Protein AF-A0A2N6IQC0-F1 (afdb_monomer_lite)

pLDDT: mean 94.16, std 4.6, range [62.81, 98.06]

Sequence (94 aa):
FYISSLPAKAAKLAHVVRAHWGIENSMHWVLDVAFREDDCRIRVGEGAQNFAILRRIALNLLKNEKTTKAGIATKRLKAGWNADYLAKVLGLPT

Structure (mmCIF, N/CA/C/O backbone):
data_AF-A0A2N6IQC0-F1
#
_entry.id   AF-A0A2N6IQC0-F1
#
loop_
_atom_site.group_PDB
_atom_site.id
_atom_site.type_symbol
_atom_site.label_atom_id
_atom_site.label_alt_id
_atom_site.label_comp_id
_atom_site.label_asym_id
_atom_site.label_entity_id
_atom_site.label_seq_id
_atom_site.pdbx_PDB_ins_code
_atom_site.Cartn_x
_atom_site.Cartn_y
_atom_site.Cartn_z
_atom_site.occupancy
_atom_site.B_iso_or_equiv
_atom_site.auth_seq_id
_atom_site.auth_comp_id
_atom_site.auth_asym_id
_atom_site.auth_atom_id
_atom_site.pdbx_PDB_model_num
ATOM 1 N N . PHE A 1 1 ? -25.346 0.391 12.660 1.00 80.69 1 PHE A N 1
ATOM 2 C CA . PHE A 1 1 ? -25.198 -0.319 13.949 1.00 80.69 1 PHE A CA 1
ATOM 3 C C . PHE A 1 1 ? -23.943 -1.184 13.899 1.00 80.69 1 PHE A C 1
ATOM 5 O O . PHE A 1 1 ? -23.639 -1.689 12.827 1.00 80.69 1 PHE A O 1
ATOM 12 N N . TYR A 1 2 ? -23.204 -1.315 15.007 1.00 87.62 2 TYR A N 1
ATOM 13 C CA . TYR A 1 2 ? -21.999 -2.156 15.105 1.00 87.62 2 TYR A CA 1
ATOM 14 C C . TYR A 1 2 ? -22.279 -3.363 16.001 1.00 87.62 2 TYR A C 1
ATOM 16 O O . TYR A 1 2 ? -22.925 -3.212 17.036 1.00 87.62 2 TYR A O 1
ATOM 24 N N . ILE A 1 3 ? -21.769 -4.533 15.618 1.00 91.69 3 ILE A N 1
ATOM 25 C CA . ILE A 1 3 ? -21.852 -5.774 16.396 1.00 91.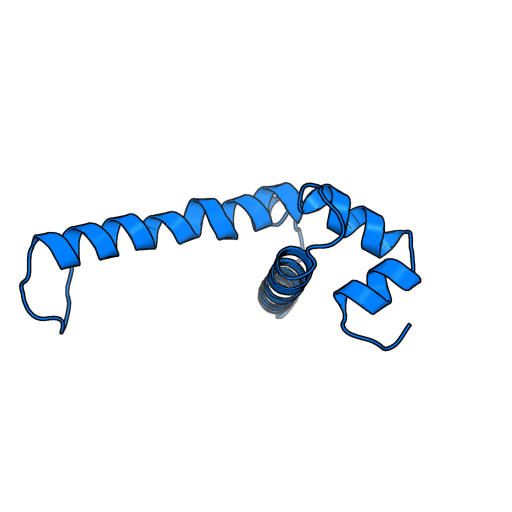69 3 ILE A CA 1
ATOM 26 C C . ILE A 1 3 ? -20.432 -6.137 16.830 1.00 91.69 3 ILE A C 1
ATOM 28 O O . ILE A 1 3 ? -19.502 -6.079 16.026 1.00 91.69 3 ILE A O 1
ATOM 32 N N . SER A 1 4 ? -20.239 -6.470 18.105 1.00 90.50 4 SER A N 1
ATOM 33 C CA . SER A 1 4 ? -18.927 -6.836 18.636 1.00 90.50 4 SER A CA 1
ATOM 34 C C . SER A 1 4 ? -19.055 -7.835 19.777 1.00 90.50 4 SER A C 1
ATOM 36 O O . SER A 1 4 ? -19.958 -7.721 20.599 1.00 90.50 4 SER A O 1
ATOM 38 N N . SER A 1 5 ? -18.111 -8.773 19.849 1.00 94.00 5 SER A N 1
ATOM 39 C CA . SER A 1 5 ? -17.891 -9.638 21.014 1.00 94.00 5 SER A CA 1
ATOM 40 C C . SER A 1 5 ? -17.010 -8.981 22.088 1.00 94.00 5 SER A C 1
ATOM 42 O O . SER A 1 5 ? -16.751 -9.581 23.129 1.00 94.00 5 SER A O 1
ATOM 44 N N . LEU A 1 6 ? -16.521 -7.755 21.854 1.00 91.69 6 LEU A N 1
ATOM 45 C CA . LEU A 1 6 ? -15.732 -7.012 22.834 1.00 91.69 6 LEU A CA 1
ATOM 46 C C . LEU A 1 6 ? -16.615 -6.520 23.994 1.00 91.69 6 LEU A C 1
ATOM 48 O O . LEU A 1 6 ? -17.761 -6.130 23.767 1.00 91.69 6 LEU A O 1
ATOM 52 N N . PRO A 1 7 ? -16.068 -6.416 25.222 1.00 92.56 7 PRO A N 1
ATOM 53 C CA . PRO A 1 7 ? -16.760 -5.756 26.325 1.00 92.56 7 PRO A CA 1
ATOM 54 C C . PRO A 1 7 ? -17.215 -4.344 25.936 1.00 92.56 7 PRO A C 1
ATOM 56 O O . PRO A 1 7 ? -16.458 -3.616 25.284 1.00 92.56 7 PRO A O 1
ATOM 59 N N . ALA A 1 8 ? -18.410 -3.946 26.385 1.00 89.56 8 ALA A N 1
ATOM 60 C CA . ALA A 1 8 ? -19.087 -2.692 26.034 1.00 89.56 8 ALA A CA 1
ATOM 61 C C . ALA A 1 8 ? -18.424 -1.431 26.638 1.00 89.56 8 ALA A C 1
ATOM 63 O O . ALA A 1 8 ? -19.027 -0.660 27.378 1.00 89.56 8 ALA A O 1
ATOM 64 N N . LYS A 1 9 ? -17.147 -1.206 26.319 1.00 95.19 9 LYS A N 1
ATOM 65 C CA . LYS A 1 9 ? -16.367 -0.032 26.720 1.00 95.19 9 LYS A CA 1
ATOM 66 C C . LYS A 1 9 ? -16.456 1.021 25.621 1.00 95.19 9 LYS A C 1
ATOM 68 O O . LYS A 1 9 ? -15.696 0.966 24.653 1.00 95.19 9 LYS A O 1
ATOM 73 N N . ALA A 1 10 ? -17.360 1.987 25.787 1.00 92.19 10 ALA A N 1
ATOM 74 C CA . ALA A 1 10 ? -17.702 2.975 24.760 1.00 92.19 10 ALA A CA 1
ATOM 75 C C . ALA A 1 10 ? -16.474 3.667 24.135 1.00 92.19 10 ALA A C 1
ATOM 77 O O . ALA A 1 10 ? -16.345 3.705 22.913 1.00 92.19 10 ALA A O 1
ATOM 78 N N . ALA A 1 11 ? -15.520 4.127 24.954 1.00 95.19 11 ALA A N 1
ATOM 79 C CA . ALA A 1 11 ? -14.304 4.788 24.467 1.00 95.19 11 ALA A CA 1
ATOM 80 C C . ALA A 1 11 ? -13.439 3.878 23.573 1.00 95.19 11 ALA A C 1
ATOM 82 O O . ALA A 1 11 ? -12.958 4.309 22.523 1.00 95.19 11 ALA A O 1
ATOM 83 N N . LYS A 1 12 ? -13.279 2.603 23.953 1.00 94.44 12 LYS A N 1
ATOM 84 C CA . LYS A 1 12 ? -12.507 1.623 23.175 1.00 94.44 12 LYS A CA 1
ATOM 85 C C . LYS A 1 12 ? -13.205 1.303 21.857 1.00 94.44 12 LYS A C 1
ATOM 87 O O . LYS A 1 12 ? -12.558 1.308 20.815 1.00 94.44 12 LYS A O 1
ATOM 92 N N . LEU A 1 13 ? -14.516 1.062 21.894 1.00 93.94 13 LEU A N 1
ATOM 93 C CA . LEU A 1 13 ? -15.301 0.768 20.694 1.00 93.94 13 LEU A CA 1
ATOM 94 C C . LEU A 1 13 ? -15.263 1.940 19.705 1.00 93.94 13 LEU A C 1
ATOM 96 O O . LEU A 1 13 ? -14.979 1.739 18.528 1.00 93.94 13 LEU A O 1
ATOM 100 N N . ALA A 1 14 ? -15.444 3.170 20.190 1.00 92.62 14 ALA A N 1
ATOM 101 C CA . ALA A 1 14 ? -15.365 4.368 19.360 1.00 92.62 14 ALA A CA 1
ATOM 102 C C . ALA A 1 14 ? -13.975 4.554 18.724 1.00 92.62 14 ALA A C 1
ATOM 104 O O . ALA A 1 14 ? -13.874 4.953 17.564 1.00 92.62 14 ALA A O 1
ATOM 105 N N . HIS A 1 15 ? -12.901 4.250 19.462 1.00 93.81 15 HIS A N 1
ATOM 106 C CA . HIS A 1 15 ? -11.544 4.278 18.919 1.00 93.81 15 HIS A CA 1
ATOM 107 C C . HIS A 1 15 ? -11.350 3.237 17.810 1.00 93.81 15 HIS A C 1
ATOM 109 O O . HIS A 1 15 ? -10.874 3.593 16.738 1.00 93.81 15 HIS A O 1
ATOM 115 N N . VAL A 1 16 ? -11.761 1.984 18.033 1.00 92.62 16 VAL A N 1
ATOM 116 C CA . VAL A 1 16 ? -11.629 0.903 17.040 1.00 92.62 16 VAL A CA 1
ATOM 117 C C . VAL A 1 16 ? -12.400 1.228 15.761 1.00 92.62 16 VAL A C 1
ATOM 119 O O . VAL A 1 16 ? -11.853 1.081 14.673 1.00 92.62 16 VAL A O 1
ATOM 122 N N . VAL A 1 17 ? -13.632 1.730 15.882 1.00 91.25 17 VAL A N 1
ATOM 123 C CA . VAL A 1 17 ? -14.446 2.139 14.727 1.00 91.25 17 VAL A CA 1
ATOM 124 C C . VAL A 1 17 ? -13.738 3.217 13.903 1.00 91.25 17 VAL A C 1
ATOM 126 O O . VAL A 1 17 ? -13.663 3.108 12.683 1.00 91.25 17 VAL A O 1
ATOM 129 N N . ARG A 1 18 ? -13.166 4.240 14.550 1.00 91.75 18 ARG A N 1
ATOM 130 C CA . ARG A 1 18 ? -12.406 5.285 13.842 1.00 91.75 18 ARG A CA 1
ATOM 131 C C . ARG A 1 18 ? -11.101 4.762 13.246 1.00 91.75 18 ARG A C 1
ATOM 133 O O . ARG A 1 18 ? -10.753 5.138 12.134 1.00 91.75 18 ARG A O 1
ATOM 140 N N . ALA A 1 19 ? -10.390 3.893 13.959 1.00 91.94 19 ALA A N 1
ATOM 141 C CA . ALA A 1 19 ? -9.154 3.291 13.468 1.00 91.94 19 ALA A CA 1
ATOM 142 C C . ALA A 1 19 ? -9.403 2.411 12.233 1.00 91.94 19 ALA A C 1
ATOM 144 O O . ALA A 1 19 ? -8.584 2.405 11.318 1.00 91.94 19 ALA A O 1
ATOM 145 N N . HIS A 1 20 ? -10.549 1.725 12.172 1.00 90.31 20 HIS A N 1
ATOM 146 C CA . HIS A 1 20 ? -10.941 0.919 11.017 1.00 90.31 20 HIS A CA 1
ATOM 147 C C . HIS A 1 20 ? -11.051 1.755 9.732 1.00 90.31 20 HIS A C 1
ATOM 149 O O . HIS A 1 20 ? -10.532 1.341 8.699 1.00 90.31 20 HIS A O 1
ATOM 155 N N . TRP A 1 21 ? -11.603 2.971 9.807 1.00 89.56 21 TRP A N 1
ATOM 156 C CA . TRP A 1 21 ? -11.626 3.910 8.674 1.00 89.56 21 TRP A CA 1
ATOM 157 C C . TRP A 1 21 ? -10.231 4.305 8.173 1.00 89.56 21 TRP A C 1
ATOM 159 O O . TRP A 1 21 ? -10.067 4.676 7.014 1.00 89.56 21 TRP A O 1
ATOM 169 N N . GLY A 1 22 ? -9.199 4.175 9.009 1.00 89.88 22 GLY A N 1
ATOM 170 C CA . GLY A 1 22 ? -7.814 4.374 8.591 1.00 89.88 22 GLY A CA 1
ATOM 171 C C . GLY A 1 22 ? -7.355 3.399 7.502 1.00 89.88 22 GLY A C 1
ATOM 172 O O . GLY A 1 22 ? -6.397 3.707 6.793 1.00 89.88 22 GLY A O 1
ATOM 173 N N . ILE A 1 23 ? -8.020 2.250 7.324 1.00 89.62 23 ILE A N 1
ATOM 174 C CA . ILE A 1 23 ? -7.715 1.301 6.241 1.00 89.62 23 ILE A CA 1
ATOM 175 C C . ILE A 1 23 ? -7.972 1.946 4.876 1.00 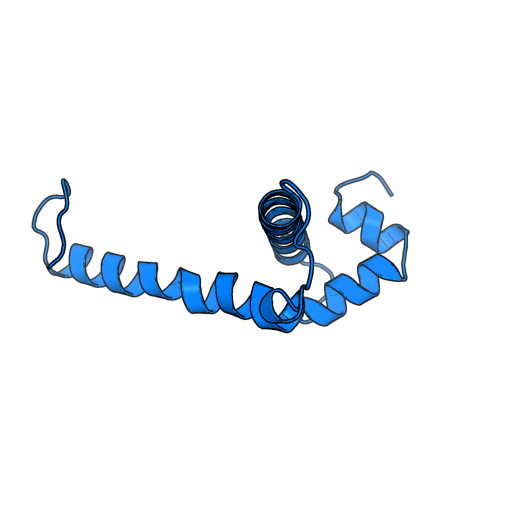89.62 23 ILE A C 1
ATOM 177 O O . ILE A 1 23 ? -7.138 1.812 3.981 1.00 89.62 23 ILE A O 1
ATOM 181 N N . GLU A 1 24 ? -9.056 2.709 4.745 1.00 90.19 24 GLU A N 1
ATOM 182 C CA . GLU A 1 24 ? -9.416 3.384 3.497 1.00 90.19 24 GLU A CA 1
ATOM 183 C C . GLU A 1 24 ? -8.326 4.368 3.064 1.00 90.19 24 GLU A C 1
ATOM 185 O O . GLU A 1 24 ? -7.752 4.264 1.982 1.00 90.19 24 GLU A O 1
ATOM 190 N N . ASN A 1 25 ? -7.929 5.248 3.981 1.00 87.19 25 ASN A N 1
ATOM 191 C CA . ASN A 1 25 ? -6.926 6.270 3.695 1.00 87.19 25 ASN A CA 1
ATOM 192 C C . ASN A 1 25 ? -5.511 5.696 3.535 1.00 87.19 25 ASN A C 1
ATOM 194 O O . ASN A 1 25 ? -4.708 6.208 2.758 1.00 87.19 25 ASN A O 1
ATOM 198 N N . SER A 1 26 ? -5.154 4.664 4.306 1.00 87.75 26 SER A N 1
ATOM 199 C CA . SER A 1 26 ? -3.772 4.168 4.353 1.00 87.75 26 SER A CA 1
ATOM 200 C C . SER A 1 26 ? -3.478 3.047 3.358 1.00 87.75 26 SER A C 1
ATOM 202 O O . SER A 1 26 ? -2.309 2.848 3.008 1.00 87.75 26 SER A O 1
ATOM 204 N N . MET A 1 27 ? -4.489 2.287 2.936 1.00 93.88 27 MET A N 1
ATOM 205 C CA . MET A 1 27 ? -4.341 1.152 2.029 1.00 93.88 27 MET A CA 1
ATOM 206 C C . MET A 1 27 ? -5.103 1.381 0.727 1.00 93.88 27 MET A C 1
ATOM 208 O O . MET A 1 27 ? -4.434 1.426 -0.299 1.00 93.88 27 MET A O 1
ATOM 212 N N . HIS A 1 28 ? -6.431 1.543 0.759 1.00 92.69 28 HIS A N 1
ATOM 213 C CA . HIS A 1 28 ? -7.248 1.630 -0.462 1.00 92.69 28 HIS A CA 1
ATOM 214 C C . HIS A 1 28 ? -6.836 2.814 -1.334 1.00 92.69 28 HIS A C 1
ATOM 216 O O . HIS A 1 28 ? -6.317 2.599 -2.423 1.00 92.69 28 HIS A O 1
ATOM 222 N N . TRP A 1 29 ? -6.828 4.026 -0.779 1.00 94.75 29 TRP A N 1
ATOM 223 C CA . TRP A 1 29 ? -6.411 5.219 -1.522 1.00 94.75 29 TRP A CA 1
ATOM 224 C C . TRP A 1 29 ? -5.008 5.095 -2.144 1.00 94.75 29 TRP A C 1
ATOM 226 O O . TRP A 1 29 ? -4.743 5.569 -3.249 1.00 94.75 29 TRP A O 1
ATOM 236 N N . VAL A 1 30 ? -4.073 4.435 -1.449 1.00 95.81 30 VAL A N 1
ATOM 237 C CA . VAL A 1 30 ? -2.713 4.232 -1.972 1.00 95.81 30 VAL A CA 1
ATOM 238 C C . VAL A 1 30 ? -2.706 3.230 -3.130 1.00 95.81 30 VAL A C 1
ATOM 240 O O . VAL A 1 30 ? -1.926 3.400 -4.068 1.00 95.81 30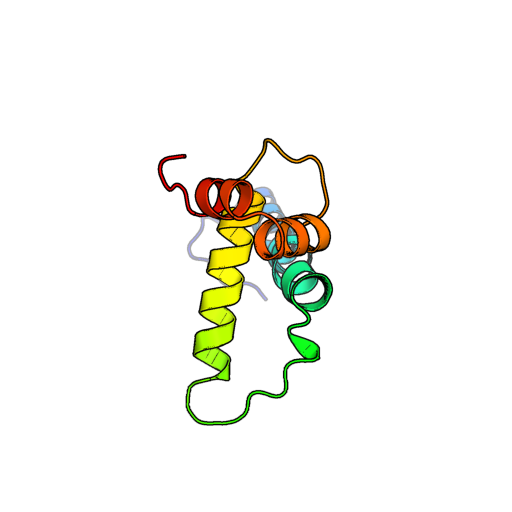 VAL A 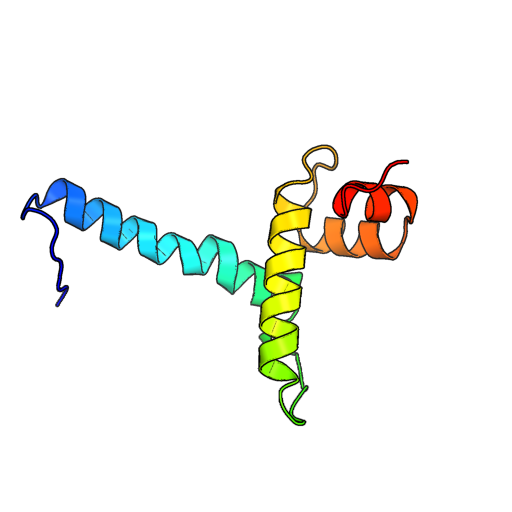O 1
ATOM 243 N N . LEU A 1 31 ? -3.535 2.189 -3.080 1.00 96.62 31 LEU A N 1
ATOM 244 C CA . LEU A 1 31 ? -3.695 1.244 -4.185 1.00 96.62 31 LEU A CA 1
ATOM 245 C C . LEU A 1 31 ? -4.338 1.938 -5.393 1.00 96.62 31 LEU A C 1
ATOM 247 O O . LEU A 1 31 ? -3.795 1.860 -6.499 1.00 96.62 31 LEU A O 1
ATOM 251 N N . ASP A 1 32 ? -5.389 2.717 -5.166 1.00 95.31 32 ASP A N 1
ATOM 252 C CA . ASP A 1 32 ? -6.103 3.445 -6.214 1.00 95.31 32 ASP A CA 1
ATOM 253 C C . ASP A 1 32 ? -5.169 4.426 -6.924 1.00 95.31 32 ASP A C 1
ATOM 255 O O . ASP A 1 32 ? -5.009 4.375 -8.141 1.00 95.31 32 ASP A O 1
ATOM 259 N N . VAL A 1 33 ? -4.434 5.250 -6.169 1.00 95.00 33 VAL A N 1
ATOM 260 C CA . VAL A 1 33 ? -3.620 6.333 -6.739 1.00 95.00 33 VAL A CA 1
ATOM 261 C C . VAL A 1 33 ? -2.206 5.886 -7.128 1.00 95.00 33 VAL A C 1
ATOM 263 O O . VAL A 1 33 ? -1.742 6.158 -8.236 1.00 95.00 33 VAL A O 1
ATOM 266 N N . ALA A 1 34 ? -1.472 5.201 -6.244 1.00 95.62 34 ALA A N 1
ATOM 267 C CA . ALA A 1 34 ? -0.063 4.866 -6.496 1.00 95.62 34 ALA A CA 1
ATOM 268 C C . ALA A 1 34 ? 0.114 3.603 -7.357 1.00 95.62 34 ALA A C 1
ATOM 270 O O . ALA A 1 34 ? 1.129 3.472 -8.062 1.00 95.62 34 ALA A O 1
ATOM 271 N N . PHE A 1 35 ? -0.854 2.681 -7.304 1.00 96.00 35 PHE A N 1
ATOM 272 C CA . PHE A 1 35 ? -0.890 1.468 -8.125 1.00 96.00 35 PHE A CA 1
ATOM 273 C C . PHE A 1 35 ? -1.885 1.541 -9.286 1.00 96.00 35 PHE A C 1
ATOM 275 O O . PHE A 1 35 ? -1.842 0.644 -10.132 1.00 96.00 35 PHE A O 1
ATOM 282 N N . ARG A 1 36 ? -2.689 2.613 -9.381 1.00 94.88 36 ARG A N 1
ATOM 283 C CA . ARG A 1 36 ? -3.669 2.818 -10.459 1.00 94.88 36 ARG A CA 1
ATOM 284 C C . ARG A 1 36 ? -4.640 1.645 -10.547 1.00 94.88 36 ARG A C 1
ATOM 286 O O . ARG A 1 36 ? -4.866 1.086 -11.620 1.00 94.88 36 ARG A O 1
ATOM 293 N N . GLU A 1 37 ? -5.119 1.208 -9.385 1.00 94.50 37 GLU A N 1
ATOM 294 C CA . GLU A 1 37 ? -6.006 0.053 -9.279 1.00 94.50 37 GLU A CA 1
ATOM 295 C C . GLU A 1 37 ? -7.317 0.281 -10.040 1.00 94.50 37 GLU A C 1
ATOM 297 O O . GLU A 1 37 ? -7.676 -0.580 -10.845 1.00 94.50 37 GLU A O 1
ATOM 302 N N . ASP A 1 38 ? -7.929 1.460 -9.901 1.00 93.06 38 ASP A N 1
ATOM 303 C CA . ASP A 1 38 ? -9.162 1.840 -10.609 1.00 93.06 38 ASP A CA 1
ATOM 304 C C . ASP A 1 38 ? -9.010 1.869 -12.138 1.00 93.06 38 ASP A C 1
ATOM 306 O O . ASP A 1 38 ? -9.930 1.517 -12.878 1.00 93.06 38 ASP A O 1
ATOM 310 N N . ASP A 1 39 ? -7.822 2.222 -12.637 1.00 94.94 39 ASP A N 1
ATOM 311 C CA . ASP A 1 39 ? -7.535 2.263 -14.076 1.00 94.94 39 ASP A CA 1
ATOM 312 C C . ASP A 1 39 ? -7.353 0.857 -14.688 1.00 94.94 39 ASP A C 1
ATOM 314 O O . ASP A 1 39 ? -7.253 0.699 -15.912 1.00 94.94 39 ASP A O 1
ATOM 318 N N . CYS A 1 40 ? -7.244 -0.183 -13.856 1.00 93.88 40 CYS A N 1
ATOM 319 C CA . CYS A 1 40 ? -6.901 -1.530 -14.285 1.00 93.88 40 CYS A CA 1
ATOM 320 C C . CYS A 1 40 ? -8.048 -2.202 -15.055 1.00 93.88 40 CYS A C 1
ATOM 322 O O . CYS A 1 40 ? -9.122 -2.474 -14.521 1.00 93.88 40 CYS A O 1
ATOM 324 N N . ARG A 1 41 ? -7.795 -2.573 -16.316 1.00 95.31 41 ARG A N 1
ATOM 325 C CA . ARG A 1 41 ? -8.796 -3.206 -17.199 1.00 95.31 41 ARG A CA 1
ATOM 326 C C . ARG A 1 41 ? -8.690 -4.729 -17.289 1.00 95.31 41 ARG A C 1
ATOM 328 O O . ARG A 1 41 ? -9.194 -5.320 -18.238 1.00 95.31 41 ARG A O 1
ATOM 335 N N . ILE A 1 42 ? -8.031 -5.381 -16.334 1.00 94.25 42 ILE A N 1
ATOM 336 C CA . ILE A 1 42 ? -7.947 -6.847 -16.303 1.00 94.25 42 ILE A CA 1
ATOM 337 C C . ILE A 1 42 ? -9.339 -7.413 -15.996 1.00 94.25 42 ILE A C 1
ATOM 339 O O . ILE A 1 42 ? -9.909 -7.106 -14.952 1.00 94.25 42 ILE A O 1
ATOM 343 N N . ARG A 1 43 ? -9.891 -8.218 -16.914 1.00 92.75 43 ARG A N 1
ATOM 344 C CA . ARG A 1 43 ? -11.249 -8.800 -16.820 1.00 92.75 43 ARG A CA 1
ATOM 345 C C . ARG A 1 43 ? -11.314 -10.301 -17.127 1.00 92.75 43 ARG A C 1
ATOM 347 O O . ARG A 1 43 ? -12.403 -10.855 -17.201 1.00 92.75 43 ARG A O 1
ATOM 354 N N . VAL A 1 44 ? -10.169 -10.949 -17.342 1.00 96.12 44 VAL A N 1
ATOM 355 C CA . VAL A 1 44 ? -10.097 -12.363 -17.741 1.00 96.12 44 VAL A CA 1
ATOM 356 C C . VAL A 1 44 ? -9.735 -13.232 -16.541 1.00 96.12 44 VAL A C 1
ATOM 358 O O . VAL A 1 44 ? -8.739 -12.961 -15.866 1.00 96.12 44 VAL A O 1
ATOM 361 N N . GLY A 1 45 ? -10.528 -14.286 -16.318 1.00 95.31 45 GLY A N 1
ATOM 362 C CA . GLY A 1 45 ? -10.330 -15.265 -15.245 1.00 95.31 45 GLY A CA 1
ATOM 363 C C . GLY A 1 45 ? -10.147 -14.612 -13.872 1.00 95.31 45 GLY A C 1
ATOM 364 O O . GLY A 1 45 ? -10.746 -13.580 -13.576 1.00 95.31 45 GLY A O 1
ATOM 365 N N . GLU A 1 46 ? -9.229 -15.161 -13.077 1.00 96.00 46 GLU A N 1
ATOM 366 C CA . GLU A 1 46 ? -8.896 -14.674 -11.727 1.00 96.00 46 GLU A CA 1
ATOM 367 C C . GLU A 1 46 ? -7.953 -13.455 -11.718 1.00 96.00 46 GLU A C 1
ATOM 369 O O . GLU A 1 46 ? -7.362 -13.103 -10.695 1.00 96.00 46 GLU A O 1
ATOM 374 N N . GLY A 1 47 ? -7.765 -12.793 -12.866 1.00 95.19 47 GLY A N 1
ATOM 375 C CA . GLY A 1 47 ? -6.778 -11.727 -13.022 1.00 95.19 47 GLY A CA 1
ATOM 376 C C . GLY A 1 47 ? -6.982 -10.558 -12.055 1.00 95.19 47 GLY A C 1
ATOM 377 O O . GLY A 1 47 ? -6.003 -10.046 -11.514 1.00 95.19 47 GLY A O 1
ATOM 378 N N . ALA A 1 48 ? -8.235 -10.172 -11.788 1.00 93.12 48 ALA A N 1
ATOM 379 C CA . ALA A 1 48 ? -8.556 -9.099 -10.847 1.00 93.12 48 ALA A CA 1
ATOM 380 C C . ALA A 1 48 ? -8.131 -9.448 -9.408 1.00 93.12 48 ALA A C 1
ATOM 382 O O . ALA A 1 48 ? -7.431 -8.664 -8.764 1.00 93.12 48 ALA A O 1
ATOM 383 N N . GLN A 1 49 ? -8.483 -10.645 -8.926 1.00 94.62 49 GLN A N 1
ATOM 384 C CA . GLN A 1 49 ? -8.125 -11.105 -7.581 1.00 94.62 49 GLN A CA 1
ATOM 385 C C . GLN A 1 49 ? -6.610 -11.286 -7.428 1.00 94.62 49 GLN A C 1
ATOM 387 O O . GLN A 1 49 ? -6.024 -10.826 -6.444 1.00 94.62 49 GLN A O 1
ATOM 392 N N . ASN A 1 50 ? -5.960 -11.899 -8.419 1.00 96.25 50 ASN A N 1
ATOM 393 C CA . ASN A 1 50 ? -4.515 -12.114 -8.407 1.00 96.25 50 ASN A CA 1
ATOM 394 C C . ASN A 1 50 ? -3.754 -10.784 -8.338 1.00 96.25 50 ASN A C 1
ATOM 396 O O . ASN A 1 50 ? -2.847 -10.629 -7.519 1.00 96.25 50 ASN A O 1
ATOM 400 N N . PHE A 1 51 ? -4.153 -9.789 -9.138 1.00 95.69 51 PHE A N 1
ATOM 401 C CA . PHE A 1 51 ? -3.526 -8.468 -9.090 1.00 95.69 51 PHE A CA 1
ATOM 402 C C . PHE A 1 51 ? -3.775 -7.738 -7.770 1.00 95.69 51 PHE A C 1
ATOM 404 O O . PHE A 1 51 ? -2.842 -7.128 -7.249 1.00 95.69 51 PHE A O 1
ATOM 411 N N . ALA A 1 52 ? -4.978 -7.827 -7.197 1.00 94.12 52 ALA A N 1
ATOM 412 C CA . ALA A 1 52 ? -5.271 -7.216 -5.900 1.00 94.12 52 ALA A CA 1
ATOM 413 C C . ALA A 1 52 ? -4.338 -7.753 -4.795 1.00 94.12 52 ALA A C 1
ATOM 415 O O . ALA A 1 52 ? -3.795 -6.987 -3.991 1.00 94.12 52 ALA A O 1
ATOM 416 N N . ILE A 1 53 ? -4.080 -9.067 -4.785 1.00 96.38 53 ILE A N 1
ATOM 417 C CA . ILE A 1 53 ? -3.140 -9.699 -3.846 1.00 96.38 53 ILE A CA 1
ATOM 418 C C . ILE A 1 53 ? -1.708 -9.212 -4.105 1.00 96.38 53 ILE A C 1
ATOM 420 O O . ILE A 1 53 ? -1.039 -8.750 -3.176 1.00 96.38 53 ILE A O 1
ATOM 424 N N . LEU A 1 54 ? -1.246 -9.259 -5.358 1.00 96.75 54 LEU A N 1
ATOM 425 C CA . LEU A 1 54 ? 0.113 -8.844 -5.725 1.00 96.75 54 LEU A CA 1
ATOM 426 C C . LEU A 1 54 ? 0.388 -7.376 -5.373 1.00 96.75 54 LEU A C 1
ATOM 428 O O . LEU A 1 54 ? 1.442 -7.062 -4.817 1.00 96.75 54 LEU A O 1
ATOM 432 N N . ARG A 1 55 ? -0.565 -6.473 -5.630 1.00 96.94 55 ARG A N 1
ATOM 433 C CA . ARG A 1 55 ? -0.437 -5.051 -5.277 1.00 96.94 55 ARG A CA 1
ATOM 434 C C . ARG A 1 55 ? -0.345 -4.842 -3.772 1.00 96.94 55 ARG A C 1
ATOM 436 O O . ARG A 1 55 ? 0.490 -4.059 -3.329 1.00 96.94 55 ARG A O 1
ATOM 443 N N . ARG A 1 56 ? -1.143 -5.561 -2.975 1.00 96.94 56 ARG A N 1
ATOM 444 C CA . ARG A 1 56 ? -1.060 -5.506 -1.505 1.00 96.94 56 ARG A CA 1
ATOM 445 C C . ARG A 1 56 ? 0.291 -5.997 -0.986 1.00 96.94 56 ARG A C 1
ATOM 447 O O . ARG A 1 56 ? 0.861 -5.353 -0.105 1.00 96.94 56 ARG A O 1
ATOM 454 N N . ILE A 1 57 ? 0.831 -7.082 -1.548 1.00 97.75 57 ILE A N 1
ATOM 455 C CA . ILE A 1 57 ? 2.179 -7.570 -1.213 1.00 97.75 57 ILE A CA 1
ATOM 456 C C . ILE A 1 57 ? 3.219 -6.491 -1.540 1.00 97.75 57 ILE A C 1
ATOM 458 O O . ILE A 1 57 ? 3.979 -6.083 -0.662 1.00 97.75 57 ILE A O 1
ATOM 462 N N . ALA A 1 58 ? 3.202 -5.962 -2.766 1.00 97.81 58 ALA A N 1
ATOM 463 C CA . ALA A 1 58 ? 4.130 -4.920 -3.198 1.00 97.81 58 ALA A CA 1
ATOM 464 C C . ALA A 1 58 ? 4.029 -3.648 -2.337 1.00 97.81 58 ALA A C 1
ATOM 466 O O . ALA A 1 58 ? 5.047 -3.085 -1.940 1.00 97.81 58 ALA A O 1
ATOM 467 N N . LEU A 1 59 ? 2.814 -3.208 -1.997 1.00 97.69 59 LEU A N 1
ATOM 468 C CA . LEU A 1 59 ? 2.583 -2.063 -1.118 1.00 97.69 59 LEU A CA 1
ATOM 469 C C . LEU A 1 59 ? 3.224 -2.271 0.258 1.00 97.69 59 LEU A C 1
ATOM 471 O O . LEU A 1 59 ? 3.882 -1.362 0.766 1.00 97.69 59 LEU A O 1
ATOM 475 N N . ASN A 1 60 ? 3.051 -3.452 0.855 1.00 96.81 60 ASN A N 1
ATOM 476 C CA . ASN A 1 60 ? 3.633 -3.769 2.157 1.00 96.81 60 ASN A CA 1
ATOM 477 C C . ASN A 1 60 ? 5.167 -3.777 2.109 1.00 96.81 60 ASN A C 1
ATOM 479 O O . ASN A 1 60 ? 5.801 -3.185 2.983 1.00 96.81 60 ASN A O 1
ATOM 483 N N . LEU A 1 61 ? 5.766 -4.351 1.061 1.00 97.88 61 LEU A N 1
ATOM 484 C CA . LEU A 1 61 ? 7.220 -4.329 0.862 1.00 97.88 61 LEU A CA 1
ATOM 485 C C . LEU A 1 61 ? 7.752 -2.893 0.721 1.00 97.88 61 LEU A C 1
ATOM 487 O O . LEU A 1 61 ? 8.668 -2.489 1.438 1.00 97.88 61 LEU A O 1
ATOM 491 N N . LEU A 1 62 ? 7.122 -2.068 -0.121 1.00 97.75 62 LEU A N 1
ATOM 492 C CA . LEU A 1 62 ? 7.516 -0.667 -0.327 1.00 97.75 62 LEU A CA 1
ATOM 493 C C . LEU A 1 62 ? 7.319 0.202 0.925 1.00 97.75 62 LEU A C 1
ATOM 495 O O . LEU A 1 62 ? 8.079 1.150 1.154 1.00 97.75 62 LEU A O 1
ATOM 499 N N . LYS A 1 63 ? 6.305 -0.101 1.746 1.00 95.88 63 LYS A N 1
ATOM 500 C CA . LYS A 1 63 ? 6.108 0.539 3.054 1.00 95.88 63 LYS A CA 1
ATOM 501 C C . LYS A 1 63 ? 7.193 0.136 4.047 1.00 95.88 63 LYS A C 1
ATOM 503 O O . LYS A 1 63 ? 7.590 0.987 4.845 1.00 95.88 63 LYS A O 1
ATOM 508 N N . ASN A 1 64 ? 7.661 -1.110 4.015 1.00 96.12 64 ASN A N 1
ATOM 509 C CA . ASN A 1 64 ? 8.694 -1.616 4.919 1.00 96.12 64 ASN A CA 1
ATOM 510 C C . ASN A 1 64 ? 10.107 -1.162 4.535 1.00 96.12 64 ASN A C 1
ATOM 512 O O . ASN A 1 64 ? 10.944 -1.000 5.417 1.00 96.12 64 ASN A O 1
ATOM 516 N N . GLU A 1 65 ? 10.364 -0.852 3.266 1.00 95.81 65 GLU A N 1
ATOM 517 C CA . GLU A 1 65 ? 11.624 -0.243 2.831 1.00 95.81 65 GLU A CA 1
ATOM 518 C C . GLU A 1 65 ? 11.728 1.205 3.357 1.00 95.81 65 GLU A C 1
ATOM 520 O O . GLU A 1 65 ? 10.989 2.091 2.920 1.00 95.81 65 GLU A O 1
ATOM 525 N N . LYS A 1 66 ? 12.621 1.473 4.319 1.00 94.94 66 LYS A N 1
ATOM 526 C CA . LYS A 1 66 ? 12.724 2.789 4.992 1.00 94.94 66 LYS A CA 1
ATOM 527 C C . LYS A 1 66 ? 13.870 3.678 4.513 1.00 94.94 66 LYS A C 1
ATOM 529 O O . LYS A 1 66 ? 13.912 4.847 4.885 1.00 94.94 66 LYS A O 1
ATOM 534 N N . THR A 1 67 ? 14.795 3.162 3.712 1.00 94.94 67 THR A N 1
ATOM 535 C CA . THR A 1 67 ? 16.013 3.898 3.340 1.00 94.94 67 THR A CA 1
ATOM 536 C C . THR A 1 67 ? 15.761 4.966 2.286 1.00 94.94 67 THR A C 1
ATOM 538 O O . THR A 1 67 ? 16.404 6.011 2.318 1.00 94.94 67 THR A O 1
ATOM 541 N N . THR A 1 68 ? 14.787 4.769 1.391 1.00 95.06 68 THR A N 1
ATOM 542 C CA . THR A 1 68 ? 14.378 5.821 0.452 1.00 95.06 68 THR A CA 1
ATOM 543 C C . THR A 1 68 ? 13.258 6.670 1.055 1.00 95.06 68 THR A C 1
ATOM 545 O O . THR A 1 68 ? 12.164 6.177 1.335 1.00 95.06 68 THR A O 1
ATOM 548 N N . LYS A 1 69 ? 13.500 7.974 1.215 1.00 94.81 69 LYS A N 1
ATOM 549 C CA . LYS A 1 69 ? 12.485 8.950 1.644 1.00 94.81 69 LYS A CA 1
ATOM 550 C C . LYS A 1 69 ? 11.705 9.471 0.434 1.00 94.81 69 LYS A C 1
ATOM 552 O O . LYS A 1 69 ? 12.021 10.522 -0.107 1.00 94.81 69 LYS A O 1
ATOM 557 N N . ALA A 1 70 ? 10.710 8.709 -0.011 1.00 95.81 70 ALA A N 1
ATOM 558 C CA . ALA A 1 70 ? 9.832 9.087 -1.118 1.00 95.81 70 ALA A CA 1
ATOM 559 C C . ALA A 1 70 ? 8.434 8.467 -0.967 1.00 95.81 70 ALA A C 1
ATOM 561 O O . ALA A 1 70 ? 8.250 7.512 -0.205 1.00 95.81 70 ALA A O 1
ATOM 562 N N . GLY A 1 71 ? 7.461 8.992 -1.716 1.00 96.12 71 GLY A N 1
ATOM 563 C CA . GLY A 1 71 ? 6.116 8.419 -1.802 1.00 96.12 71 GLY A CA 1
ATOM 564 C C . GLY A 1 71 ? 6.105 7.034 -2.460 1.00 96.12 71 GLY A C 1
ATOM 565 O O . GLY A 1 71 ? 7.033 6.664 -3.182 1.00 96.12 71 GLY A O 1
ATOM 566 N N . ILE A 1 72 ? 5.034 6.264 -2.234 1.00 97.50 72 ILE A N 1
ATOM 567 C CA . ILE A 1 72 ? 4.914 4.879 -2.729 1.00 97.50 72 ILE A CA 1
ATOM 568 C C . ILE A 1 72 ? 5.021 4.801 -4.256 1.00 97.50 72 ILE A C 1
ATOM 570 O O . ILE A 1 72 ? 5.725 3.932 -4.762 1.00 97.50 72 ILE A O 1
ATOM 574 N N . ALA A 1 73 ? 4.402 5.734 -4.987 1.00 97.00 73 ALA A N 1
ATOM 575 C CA . ALA A 1 73 ? 4.491 5.782 -6.447 1.00 97.00 73 ALA A CA 1
ATOM 576 C C . ALA A 1 73 ? 5.949 5.928 -6.924 1.00 97.00 73 ALA A C 1
ATOM 578 O O . ALA A 1 73 ? 6.408 5.167 -7.773 1.00 97.00 73 ALA A O 1
ATOM 579 N N . THR A 1 74 ? 6.708 6.844 -6.319 1.00 97.75 74 THR A N 1
ATOM 580 C CA . THR A 1 74 ? 8.126 7.061 -6.636 1.00 97.75 74 THR A CA 1
ATOM 581 C C . THR A 1 74 ? 8.986 5.858 -6.265 1.00 97.75 74 THR A C 1
ATOM 583 O O . THR A 1 74 ? 9.833 5.454 -7.057 1.00 97.75 74 THR A O 1
ATOM 586 N N . LYS A 1 75 ? 8.764 5.242 -5.096 1.00 98.06 75 LYS A N 1
ATOM 587 C CA . LYS A 1 75 ? 9.481 4.015 -4.712 1.00 98.06 75 LYS A CA 1
ATOM 588 C C . LYS A 1 75 ? 9.204 2.870 -5.683 1.00 98.06 75 LYS A C 1
ATOM 590 O O . LYS A 1 75 ? 10.132 2.163 -6.060 1.00 98.06 75 LYS A O 1
ATOM 595 N N . ARG A 1 76 ? 7.953 2.717 -6.130 1.00 97.50 76 ARG A N 1
ATOM 596 C CA . ARG A 1 76 ? 7.563 1.714 -7.131 1.00 97.50 76 ARG A CA 1
ATOM 597 C C . ARG A 1 76 ? 8.293 1.931 -8.457 1.00 97.50 76 ARG A C 1
ATOM 599 O O . ARG A 1 76 ? 8.815 0.973 -9.012 1.00 97.50 76 ARG A O 1
ATOM 606 N N . LEU A 1 77 ? 8.370 3.174 -8.939 1.00 97.44 77 LEU A N 1
ATOM 607 C CA . LEU A 1 77 ? 9.129 3.509 -10.151 1.00 97.44 77 LEU A CA 1
ATOM 608 C C . LEU A 1 77 ? 10.628 3.242 -9.973 1.00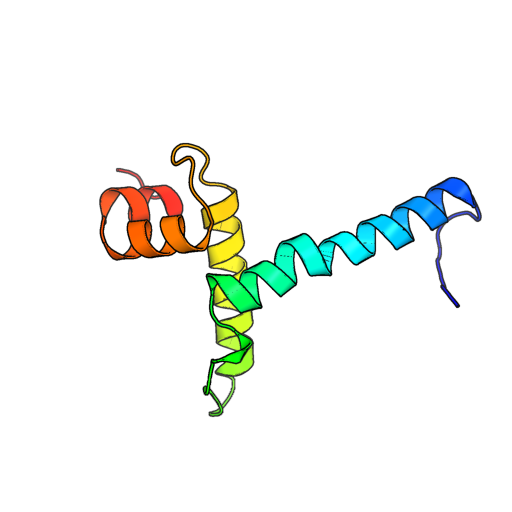 97.44 77 LEU A C 1
ATOM 610 O O . LEU A 1 77 ? 11.235 2.598 -10.820 1.00 97.44 77 LEU A O 1
ATOM 614 N N . LYS A 1 78 ? 11.208 3.642 -8.835 1.00 98.00 78 LYS A N 1
ATOM 615 C CA . LYS A 1 78 ? 12.613 3.366 -8.513 1.00 98.00 78 LYS A CA 1
ATOM 616 C C . LYS A 1 78 ? 12.916 1.865 -8.513 1.00 98.00 78 LYS A C 1
ATOM 618 O O . LYS A 1 78 ? 13.935 1.467 -9.061 1.00 98.00 78 LYS A O 1
ATOM 623 N N . ALA A 1 79 ? 12.035 1.040 -7.947 1.00 97.50 79 ALA A N 1
ATOM 624 C CA . ALA A 1 79 ? 12.169 -0.417 -7.985 1.00 97.50 79 ALA A CA 1
ATOM 625 C C . ALA A 1 79 ? 12.036 -0.981 -9.411 1.00 97.50 79 ALA A C 1
ATOM 627 O O . ALA A 1 79 ? 12.646 -1.991 -9.728 1.00 97.50 79 ALA A O 1
ATOM 628 N N . GLY A 1 80 ? 11.293 -0.316 -10.298 1.00 97.00 80 GLY A N 1
ATOM 629 C CA . GLY A 1 80 ? 11.243 -0.677 -11.717 1.00 97.00 80 GLY A CA 1
ATOM 630 C C . GLY A 1 80 ? 12.491 -0.286 -12.518 1.00 97.00 80 GLY A C 1
ATOM 631 O O . GLY A 1 80 ? 12.724 -0.861 -13.576 1.00 97.00 80 GLY A O 1
ATOM 632 N N . TRP A 1 81 ? 13.285 0.680 -12.045 1.00 97.81 81 TRP A N 1
ATOM 633 C CA . TRP A 1 81 ? 14.432 1.235 -12.782 1.00 97.81 81 TRP A CA 1
ATOM 634 C C . TRP A 1 81 ? 15.801 0.883 -12.194 1.00 97.81 81 TRP A C 1
ATOM 636 O O . TRP A 1 81 ? 16.815 1.086 -12.853 1.00 97.81 81 TRP A O 1
ATOM 646 N N . ASN A 1 82 ? 15.855 0.393 -10.957 1.00 97.56 82 ASN A N 1
ATOM 647 C CA . ASN A 1 82 ? 17.097 0.071 -10.266 1.00 97.56 82 ASN A CA 1
ATOM 648 C C . ASN A 1 82 ? 16.995 -1.329 -9.646 1.00 97.56 82 ASN A C 1
ATOM 650 O O . ASN A 1 82 ? 16.237 -1.539 -8.696 1.00 97.56 82 ASN A O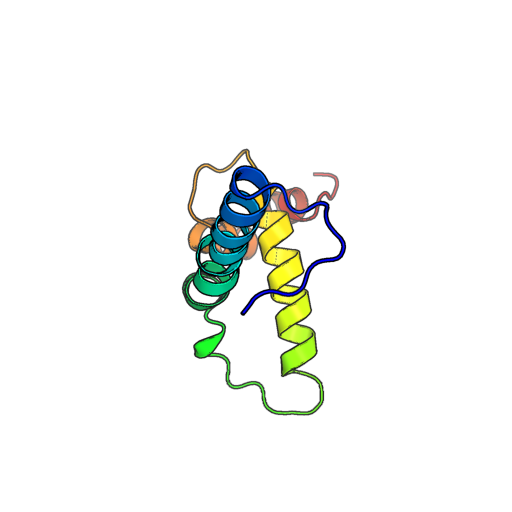 1
ATOM 654 N N . ALA A 1 83 ? 17.772 -2.267 -10.193 1.00 97.19 83 ALA A N 1
ATOM 655 C CA . ALA A 1 83 ? 17.764 -3.670 -9.790 1.00 97.19 83 ALA A CA 1
ATOM 656 C C . ALA A 1 83 ? 18.235 -3.875 -8.341 1.00 97.19 83 ALA A C 1
ATOM 658 O O . ALA A 1 83 ? 17.619 -4.652 -7.617 1.00 97.19 83 ALA A O 1
ATOM 659 N N . ASP A 1 84 ? 19.240 -3.128 -7.879 1.00 97.12 84 ASP A N 1
ATOM 660 C CA . ASP A 1 84 ? 19.738 -3.226 -6.498 1.00 97.12 84 ASP A CA 1
ATOM 661 C C . ASP A 1 84 ? 18.677 -2.756 -5.496 1.00 97.12 84 ASP A C 1
ATOM 663 O O . ASP A 1 84 ? 18.449 -3.359 -4.447 1.00 97.12 84 ASP A O 1
ATOM 667 N N . TYR A 1 85 ? 17.964 -1.679 -5.835 1.00 97.38 85 TYR A N 1
ATOM 668 C CA . TYR A 1 85 ? 16.856 -1.189 -5.028 1.00 97.38 85 TYR A CA 1
ATOM 669 C C . TYR A 1 85 ? 15.676 -2.162 -5.043 1.00 97.38 85 TYR A C 1
ATOM 671 O O . TYR A 1 85 ? 15.050 -2.366 -4.004 1.00 97.38 85 TYR A O 1
ATOM 679 N N . LEU A 1 86 ? 15.381 -2.786 -6.186 1.00 97.69 86 LEU A N 1
ATOM 680 C CA . LEU A 1 86 ? 14.377 -3.844 -6.272 1.00 97.69 86 LEU A CA 1
ATOM 681 C C . LEU A 1 86 ? 14.746 -5.032 -5.381 1.00 97.69 86 LEU A C 1
ATOM 683 O O . LEU A 1 86 ? 13.922 -5.451 -4.571 1.00 97.69 86 LEU A O 1
ATOM 687 N N . ALA A 1 87 ? 15.979 -5.531 -5.483 1.00 97.56 87 ALA A N 1
ATOM 688 C CA . ALA A 1 87 ? 16.492 -6.622 -4.660 1.00 97.56 87 ALA A CA 1
ATOM 689 C C . ALA A 1 87 ? 16.356 -6.293 -3.168 1.00 97.56 87 ALA A C 1
ATOM 691 O O . ALA A 1 87 ? 15.802 -7.083 -2.405 1.00 97.56 87 ALA A O 1
ATOM 692 N N . LYS A 1 88 ? 16.718 -5.067 -2.777 1.00 97.00 88 LYS A N 1
ATOM 693 C CA . LYS A 1 88 ? 16.521 -4.564 -1.416 1.00 97.00 88 LYS A CA 1
ATOM 694 C C . LYS A 1 88 ? 15.055 -4.559 -0.976 1.00 97.00 88 LYS A C 1
ATOM 696 O O . LYS A 1 88 ? 14.760 -4.978 0.140 1.00 97.00 88 LYS A O 1
ATOM 701 N N . VAL A 1 89 ? 14.131 -4.082 -1.816 1.00 97.56 89 VAL A N 1
ATOM 702 C CA . VAL A 1 89 ? 12.682 -4.094 -1.521 1.00 97.56 89 VAL A CA 1
ATOM 703 C C . VAL A 1 89 ? 12.164 -5.527 -1.357 1.00 97.56 89 VAL A C 1
ATOM 705 O O . VAL A 1 89 ? 11.305 -5.767 -0.511 1.00 97.56 89 VAL A O 1
ATOM 708 N N . LEU A 1 90 ? 12.691 -6.472 -2.139 1.00 96.94 90 LEU A N 1
ATOM 709 C CA . LEU A 1 90 ? 12.348 -7.895 -2.075 1.00 96.94 90 LEU A CA 1
ATOM 710 C C . LEU A 1 90 ? 13.026 -8.642 -0.912 1.00 96.94 90 LEU A C 1
ATOM 712 O O . LEU A 1 90 ? 12.695 -9.799 -0.671 1.00 96.94 90 LEU A O 1
ATOM 716 N N . GLY A 1 91 ? 13.947 -8.001 -0.185 1.00 94.88 91 GLY A N 1
ATOM 717 C CA . GLY A 1 91 ? 14.714 -8.637 0.891 1.00 94.88 91 GLY A CA 1
ATOM 718 C C . GLY A 1 91 ? 15.761 -9.635 0.391 1.00 94.88 91 GLY A C 1
ATOM 719 O O . GLY A 1 91 ? 16.155 -10.530 1.136 1.00 94.88 91 GLY A O 1
ATOM 720 N N . LEU A 1 92 ? 16.190 -9.504 -0.864 1.00 94.50 92 LEU A N 1
ATOM 721 C CA . LEU A 1 92 ? 17.253 -10.316 -1.440 1.00 94.50 92 LEU A CA 1
ATOM 722 C C . LEU A 1 92 ? 18.626 -9.788 -0.996 1.00 94.50 92 LEU A C 1
ATOM 724 O O . LEU A 1 92 ? 18.775 -8.579 -0.790 1.00 94.50 92 LEU A O 1
ATOM 728 N N . PRO A 1 93 ? 19.632 -10.668 -0.857 1.00 81.75 93 PRO A N 1
ATOM 729 C CA . PRO A 1 93 ? 21.004 -10.235 -0.641 1.00 81.75 93 PRO A CA 1
ATOM 730 C C . PRO A 1 93 ? 21.476 -9.406 -1.844 1.00 81.75 93 PRO A C 1
ATOM 732 O O . PRO A 1 93 ? 21.273 -9.805 -2.992 1.00 81.75 93 PRO A O 1
ATOM 735 N N . THR A 1 94 ? 22.070 -8.250 -1.554 1.00 62.81 94 THR A N 1
ATOM 736 C CA . THR A 1 94 ? 22.691 -7.327 -2.519 1.00 62.81 94 THR A CA 1
ATOM 737 C C . THR A 1 94 ? 24.192 -7.329 -2.343 1.00 62.81 94 THR A C 1
ATOM 739 O O . THR A 1 94 ? 24.602 -7.208 -1.163 1.00 62.81 94 THR A O 1
#

Secondary structure (DSSP, 8-state):
----SS---HHHHHHHHHHHHHHIIIIIHHHHHHS--TT----STTHHHHHHHHHHHHHHHHHH--SS-S-HHHHHHHHHH-HHHHHHHHT---

Radius of gyration: 17.45 Å; chains: 1; bounding box: 48×24×44 Å

Foldseek 3Di:
DDDDPDPPPPVVVVVVVVVVVVCCVVPVVCCCPLVVLVVDPDDPDCVNVVVVVVSNVLQVLLVPPDPDPDRSNVLVVCLVVDVVSVCVSVVHDD